Protein AF-A0AAD9N4A8-F1 (afdb_monomer_lite)

Foldseek 3Di:
DLVVLLVQLLVLLLVLLVLLLVLAADPDPVLSVVLSVVLNVLLVVLSPDPNVSVLLVVLLVVLVVDDDLVSLQVQLQVQLVVLLPDDDALSNSVSSSSSNNSSSLVSCVPVPVDVCSVVSSSLVSNQSSLLQYAQRPDVPRDGDDGSSVSSVVCSVDPGDDGRD

Secondary structure (DSSP, 8-state):
-HHHHHHHHHHHHHHHHHHHHHHS--S-HHHHHHHHHHHHHHHHHHHHSHHHHHHHHHHHHHHTT--SHHHHHHHHHHHHHHHHHS-S-HHHHHHHHHHHHHHHHHHHHHHS--TTHHHHHHHHHHHHHHHTSTT---TTS---S-HHHHHHHHHHSSSPPP--

Structure (mmCIF, N/CA/C/O backbone):
data_AF-A0AAD9N4A8-F1
#
_entry.id   AF-A0AAD9N4A8-F1
#
loop_
_atom_site.group_PDB
_atom_site.id
_atom_site.type_symbol
_atom_site.label_atom_id
_atom_site.label_alt_id
_atom_site.label_comp_id
_atom_site.label_asym_id
_atom_site.label_entity_id
_a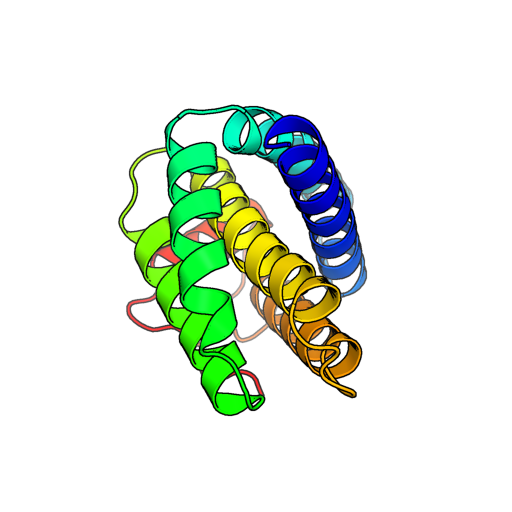tom_site.label_seq_id
_atom_site.pdbx_PDB_ins_code
_atom_site.Cartn_x
_atom_site.Cartn_y
_atom_site.Cartn_z
_atom_site.occupancy
_atom_site.B_iso_or_equiv
_atom_site.auth_seq_id
_atom_site.auth_comp_id
_atom_site.auth_asym_id
_atom_site.auth_atom_id
_atom_site.pdbx_PDB_model_num
ATOM 1 N N . MET A 1 1 ? -2.404 17.109 18.956 1.00 49.16 1 MET A N 1
ATOM 2 C CA . MET A 1 1 ? -2.785 15.696 18.720 1.00 49.16 1 MET A CA 1
ATOM 3 C C . MET A 1 1 ? -2.515 15.238 17.284 1.00 49.16 1 MET A C 1
ATOM 5 O O . MET A 1 1 ? -1.879 14.207 17.143 1.00 49.16 1 MET A O 1
ATOM 9 N N . ALA A 1 2 ? -2.857 16.004 16.236 1.00 54.50 2 ALA A N 1
ATOM 10 C CA . ALA A 1 2 ? -2.641 15.603 14.829 1.00 54.50 2 ALA A CA 1
ATOM 11 C C . ALA A 1 2 ? -1.176 15.283 14.430 1.00 54.50 2 ALA A C 1
ATOM 13 O O . ALA A 1 2 ? -0.922 14.457 13.557 1.00 54.50 2 ALA A O 1
ATOM 14 N N . THR A 1 3 ? -0.186 15.914 15.068 1.00 58.53 3 THR A N 1
ATOM 15 C CA . THR A 1 3 ? 1.236 15.743 14.718 1.00 58.53 3 THR A CA 1
ATOM 16 C C . THR A 1 3 ? 1.795 14.370 15.102 1.00 58.53 3 THR A C 1
ATOM 18 O O . THR A 1 3 ? 2.635 13.836 14.379 1.00 58.53 3 THR A O 1
ATOM 21 N N . THR A 1 4 ? 1.321 13.793 16.211 1.00 62.66 4 THR A N 1
ATOM 22 C CA . THR A 1 4 ? 1.762 12.484 16.724 1.00 62.66 4 THR A CA 1
ATOM 23 C C . THR A 1 4 ? 1.204 11.343 15.877 1.00 62.66 4 THR A C 1
ATOM 25 O O . THR A 1 4 ? 1.923 10.404 15.557 1.00 62.66 4 THR A O 1
ATOM 28 N N . GLU A 1 5 ? -0.050 11.469 15.445 1.00 73.88 5 GLU A N 1
ATOM 29 C CA . GLU A 1 5 ? -0.724 10.502 14.576 1.00 73.88 5 GLU A CA 1
ATOM 30 C C . GLU A 1 5 ? -0.116 10.478 13.169 1.00 73.88 5 GLU A C 1
ATOM 32 O O . GLU A 1 5 ? 0.173 9.424 12.615 1.00 73.88 5 GLU A O 1
ATOM 37 N N . ARG A 1 6 ? 0.208 11.646 12.603 1.00 78.81 6 ARG A N 1
ATOM 38 C CA . ARG A 1 6 ? 0.941 11.698 11.331 1.00 78.81 6 ARG A CA 1
ATOM 39 C C . ARG A 1 6 ? 2.307 11.010 11.426 1.00 78.81 6 ARG A C 1
ATOM 41 O O . ARG A 1 6 ? 2.719 10.337 10.484 1.00 78.81 6 ARG A O 1
ATOM 48 N N . ALA A 1 7 ? 3.022 11.203 12.534 1.00 84.44 7 ALA A N 1
ATOM 49 C CA . ALA A 1 7 ? 4.329 10.588 12.741 1.00 84.44 7 ALA A CA 1
ATOM 50 C C . ALA A 1 7 ? 4.230 9.058 12.867 1.00 84.44 7 ALA A C 1
ATOM 52 O O . ALA A 1 7 ? 5.051 8.354 12.278 1.00 84.44 7 ALA A O 1
ATOM 53 N N . SER A 1 8 ? 3.210 8.539 13.563 1.00 87.94 8 SER A N 1
ATOM 54 C CA . SER A 1 8 ? 2.981 7.093 13.653 1.00 87.94 8 SER A CA 1
ATOM 55 C C . SER A 1 8 ? 2.585 6.491 12.304 1.00 87.94 8 SER A C 1
ATOM 57 O O . SER A 1 8 ? 3.149 5.468 11.923 1.00 87.94 8 SER A O 1
ATOM 59 N N . VAL A 1 9 ? 1.712 7.152 11.532 1.00 92.56 9 VAL A N 1
ATOM 60 C CA . VAL A 1 9 ? 1.352 6.713 10.172 1.00 92.56 9 VAL A CA 1
ATOM 61 C C . VAL A 1 9 ? 2.570 6.678 9.260 1.00 92.56 9 VAL A C 1
ATOM 63 O O . VAL A 1 9 ? 2.770 5.693 8.557 1.00 92.56 9 VAL A O 1
ATOM 66 N N . LEU A 1 10 ? 3.405 7.721 9.270 1.00 92.94 10 LEU A N 1
ATOM 67 C CA . LEU A 1 10 ? 4.604 7.758 8.432 1.00 92.94 10 LEU A CA 1
ATOM 68 C C . LEU A 1 10 ? 5.611 6.670 8.831 1.00 92.94 10 LEU A C 1
ATOM 70 O O . LEU A 1 10 ? 6.193 6.034 7.956 1.00 92.94 10 LEU A O 1
ATOM 74 N N . SER A 1 11 ? 5.791 6.431 10.133 1.00 94.50 11 SER A N 1
ATOM 75 C CA . SER A 1 11 ? 6.637 5.342 10.633 1.00 94.50 11 SER A CA 1
ATOM 76 C C . SER A 1 11 ? 6.131 3.978 10.151 1.00 94.50 11 SER A C 1
ATOM 78 O O . SER A 1 11 ? 6.890 3.212 9.555 1.00 94.50 11 SER A O 1
ATOM 80 N N . GLN A 1 12 ? 4.830 3.712 10.313 1.00 94.94 12 GLN A N 1
ATOM 81 C CA . GLN A 1 12 ? 4.189 2.484 9.839 1.00 94.94 12 GLN A CA 1
ATOM 82 C C . GLN A 1 12 ? 4.310 2.328 8.317 1.00 94.94 12 GLN A C 1
ATOM 84 O O . GLN A 1 12 ? 4.594 1.240 7.823 1.00 94.94 12 GLN A O 1
ATOM 89 N N . ALA A 1 13 ? 4.152 3.419 7.571 1.00 96.00 13 ALA A N 1
ATOM 90 C CA . ALA A 1 13 ? 4.245 3.432 6.117 1.00 96.00 13 ALA A CA 1
ATOM 91 C C . ALA A 1 13 ? 5.654 3.109 5.612 1.00 96.00 13 ALA A C 1
ATOM 93 O O . ALA A 1 13 ? 5.805 2.335 4.668 1.00 96.00 13 ALA A O 1
ATOM 94 N N . LEU A 1 14 ? 6.687 3.646 6.265 1.00 95.44 14 LEU A N 1
ATOM 95 C CA . LEU A 1 14 ?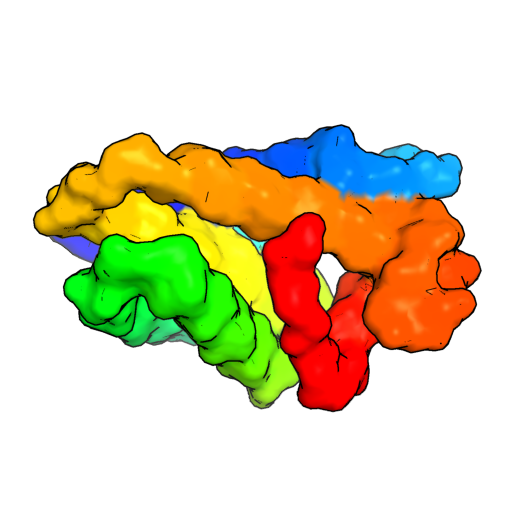 8.077 3.304 5.960 1.00 95.44 14 LEU A CA 1
ATOM 96 C C . LEU A 1 14 ? 8.368 1.830 6.271 1.00 95.44 14 LEU A C 1
ATOM 98 O O . LEU A 1 14 ? 8.971 1.146 5.448 1.00 95.44 14 LEU A O 1
ATOM 102 N N . GLN A 1 15 ? 7.887 1.312 7.406 1.00 95.50 15 GLN A N 1
ATOM 103 C CA . GLN A 1 15 ? 8.039 -0.105 7.760 1.00 95.50 15 GLN A CA 1
ATOM 104 C C . GLN A 1 15 ? 7.329 -1.036 6.771 1.00 95.50 15 GLN A C 1
ATOM 106 O O . GLN A 1 15 ? 7.883 -2.067 6.381 1.00 95.50 15 GLN A O 1
ATOM 111 N N . LEU A 1 16 ? 6.119 -0.671 6.341 1.00 95.06 16 LEU A N 1
ATOM 112 C CA . LEU A 1 16 ? 5.363 -1.424 5.346 1.00 95.06 16 LEU A CA 1
ATOM 113 C C . LEU A 1 16 ? 6.123 -1.447 4.019 1.00 95.06 16 LEU A C 1
ATOM 115 O O . LEU A 1 16 ? 6.342 -2.521 3.463 1.00 95.06 16 LEU A O 1
ATOM 119 N N . LEU A 1 17 ? 6.576 -0.284 3.544 1.00 94.94 17 LEU A N 1
ATOM 120 C CA . LEU A 1 17 ? 7.328 -0.159 2.297 1.00 94.94 17 LEU A CA 1
ATOM 121 C C . LEU A 1 17 ? 8.622 -0.990 2.322 1.00 94.94 17 LEU A C 1
ATOM 123 O O . LEU A 1 17 ? 8.925 -1.696 1.362 1.00 94.94 17 LEU A O 1
ATOM 127 N N . ASP A 1 18 ? 9.347 -0.966 3.438 1.00 94.62 18 ASP A N 1
ATOM 128 C CA . ASP A 1 18 ? 10.562 -1.761 3.634 1.00 94.62 18 ASP A CA 1
ATOM 129 C C . ASP A 1 18 ? 10.281 -3.265 3.645 1.00 94.62 18 ASP A C 1
ATOM 131 O O . ASP A 1 18 ? 11.084 -4.063 3.156 1.00 94.62 18 ASP A O 1
ATOM 135 N N . SER A 1 19 ? 9.135 -3.664 4.190 1.00 94.00 19 SER A N 1
ATOM 136 C CA . SER A 1 19 ? 8.715 -5.064 4.213 1.00 94.00 19 SER A CA 1
ATOM 137 C C . SER A 1 19 ? 8.299 -5.530 2.817 1.00 94.00 19 SER A C 1
ATOM 139 O O . SER A 1 19 ? 8.729 -6.595 2.380 1.00 94.00 19 SER A O 1
ATOM 141 N N . VAL A 1 20 ? 7.568 -4.702 2.060 1.00 93.25 20 VAL A N 1
ATOM 142 C CA . VAL A 1 20 ? 7.248 -4.968 0.645 1.00 93.25 20 VAL A CA 1
ATOM 143 C C . VAL A 1 20 ? 8.533 -5.127 -0.156 1.00 93.25 20 VAL A C 1
ATOM 145 O O . VAL A 1 20 ? 8.658 -6.087 -0.914 1.00 93.25 20 VAL A O 1
ATOM 148 N N . TYR A 1 21 ? 9.520 -4.252 0.066 1.00 92.62 21 TYR A N 1
ATOM 149 C CA . TYR A 1 21 ? 10.808 -4.359 -0.608 1.00 92.62 21 TYR A CA 1
ATOM 150 C C . TYR A 1 21 ? 11.464 -5.727 -0.378 1.00 92.62 21 TYR A C 1
ATOM 152 O O . TYR A 1 21 ? 11.902 -6.362 -1.332 1.00 92.62 21 TYR A O 1
ATOM 160 N N . LYS A 1 22 ? 11.482 -6.206 0.873 1.00 91.62 22 LYS A N 1
ATOM 161 C CA . LYS A 1 22 ? 12.068 -7.504 1.252 1.00 91.62 22 LYS A CA 1
ATOM 162 C C . LYS A 1 22 ? 11.309 -8.709 0.690 1.00 91.62 22 LYS A C 1
ATOM 164 O O . LYS A 1 22 ? 11.926 -9.743 0.454 1.00 91.62 22 LYS A O 1
ATOM 169 N N . HIS A 1 23 ? 9.997 -8.588 0.498 1.00 87.75 23 HIS A N 1
ATOM 170 C CA . HIS A 1 23 ? 9.131 -9.666 0.007 1.00 87.75 23 HIS A CA 1
ATOM 171 C C . HIS A 1 23 ? 8.921 -9.665 -1.512 1.00 87.75 23 HIS A C 1
ATOM 173 O O . HIS A 1 23 ? 8.158 -10.483 -2.024 1.00 87.75 23 HIS A O 1
ATOM 179 N N . THR A 1 24 ? 9.598 -8.779 -2.237 1.00 85.25 24 THR A N 1
ATOM 180 C CA . THR A 1 24 ? 9.537 -8.710 -3.698 1.00 85.25 24 THR A CA 1
ATOM 181 C C . THR A 1 24 ? 10.802 -9.316 -4.299 1.00 85.25 24 THR A C 1
ATOM 183 O O . THR A 1 24 ? 11.909 -8.972 -3.881 1.00 85.25 24 THR A O 1
ATOM 186 N N . ALA A 1 25 ? 10.669 -10.196 -5.295 1.00 84.75 25 ALA A N 1
ATOM 187 C CA . ALA A 1 25 ? 11.830 -10.694 -6.032 1.00 84.75 25 ALA A CA 1
ATOM 188 C C . ALA A 1 25 ? 12.134 -9.792 -7.241 1.00 84.75 25 ALA A C 1
ATOM 190 O O . ALA A 1 25 ? 11.293 -9.579 -8.121 1.00 84.75 25 ALA A O 1
ATOM 191 N N . TYR A 1 26 ? 13.356 -9.265 -7.286 1.00 83.00 26 TYR A N 1
ATOM 192 C CA . TYR A 1 26 ? 13.821 -8.351 -8.328 1.00 83.00 26 TYR A CA 1
ATOM 193 C C . TYR A 1 26 ? 14.862 -9.022 -9.211 1.00 83.00 26 TYR A C 1
ATOM 195 O O . TYR A 1 26 ? 15.807 -9.622 -8.695 1.00 83.00 26 TYR A O 1
ATOM 203 N N . GLU A 1 27 ? 14.710 -8.864 -10.520 1.00 80.25 27 GLU A N 1
ATOM 204 C CA . GLU A 1 27 ? 15.751 -9.193 -11.491 1.00 80.25 27 GLU A CA 1
ATOM 205 C C . GLU A 1 27 ? 16.901 -8.177 -11.416 1.00 80.25 27 GLU A C 1
ATOM 207 O O . GLU A 1 27 ? 18.047 -8.562 -11.193 1.00 80.25 27 GLU A O 1
ATOM 212 N N . ASP A 1 28 ? 16.582 -6.877 -11.456 1.00 83.38 28 ASP A N 1
ATOM 213 C CA . ASP A 1 28 ? 17.532 -5.790 -11.204 1.00 83.38 28 ASP A CA 1
ATOM 214 C C . ASP A 1 28 ? 17.349 -5.216 -9.789 1.00 83.38 28 ASP A C 1
ATOM 216 O O . ASP A 1 28 ? 16.408 -4.476 -9.486 1.00 83.38 28 ASP A O 1
ATOM 220 N N . LYS A 1 29 ? 18.277 -5.564 -8.891 1.00 84.75 29 LYS A N 1
ATOM 221 C CA . LYS A 1 29 ? 18.277 -5.069 -7.507 1.00 84.75 29 LYS A CA 1
ATOM 222 C C . LYS A 1 29 ? 18.650 -3.588 -7.400 1.00 84.75 29 LYS A C 1
ATOM 224 O O . LYS A 1 29 ? 18.227 -2.950 -6.439 1.00 84.75 29 LYS A O 1
ATOM 229 N N . CYS A 1 30 ? 19.440 -3.047 -8.327 1.00 87.12 30 CYS A N 1
ATOM 230 C CA . CYS A 1 30 ? 19.854 -1.645 -8.302 1.00 87.12 30 CYS A CA 1
ATOM 231 C C . CYS A 1 30 ? 18.673 -0.738 -8.671 1.00 87.12 30 CYS A C 1
ATOM 233 O O . CYS A 1 30 ? 18.353 0.181 -7.914 1.00 87.12 30 CYS A O 1
ATOM 235 N N . ASP A 1 31 ? 17.966 -1.062 -9.760 1.00 84.62 31 ASP A N 1
ATOM 236 C CA . ASP A 1 31 ? 16.715 -0.397 -10.158 1.00 84.62 31 ASP A CA 1
ATOM 237 C C . ASP A 1 31 ? 15.682 -0.421 -9.022 1.00 84.62 31 ASP A C 1
ATOM 239 O O . ASP A 1 31 ? 15.116 0.608 -8.639 1.00 84.62 31 ASP A O 1
ATOM 243 N N . ALA A 1 32 ? 15.498 -1.593 -8.406 1.00 87.19 32 ALA A N 1
ATOM 244 C CA . ALA A 1 32 ? 14.586 -1.753 -7.284 1.00 87.19 32 ALA A CA 1
ATOM 245 C C . ALA A 1 32 ? 14.964 -0.871 -6.086 1.00 87.19 32 ALA A C 1
ATOM 247 O O . ALA A 1 32 ? 14.103 -0.199 -5.517 1.00 87.19 32 ALA A O 1
ATOM 248 N N . GLN A 1 33 ? 16.245 -0.829 -5.710 1.00 90.56 33 GLN A N 1
ATOM 249 C CA . GLN A 1 33 ? 16.715 0.033 -4.624 1.00 90.56 33 GLN A CA 1
ATOM 250 C C . GLN A 1 33 ? 16.478 1.512 -4.923 1.00 90.56 33 GLN A C 1
ATOM 252 O O . GLN A 1 33 ? 15.997 2.238 -4.052 1.00 90.56 33 GLN A O 1
ATOM 257 N N . GLN A 1 34 ? 16.777 1.959 -6.144 1.00 90.75 34 GLN A N 1
ATOM 258 C CA . GLN A 1 34 ? 16.560 3.348 -6.546 1.00 90.75 34 GLN A CA 1
ATOM 259 C C . GLN A 1 34 ? 15.072 3.709 -6.522 1.00 90.75 34 GLN A C 1
ATOM 261 O O . GLN A 1 34 ? 14.704 4.730 -5.939 1.00 90.75 34 GLN A O 1
ATOM 266 N N . THR A 1 35 ? 14.213 2.842 -7.060 1.00 90.88 35 THR A N 1
ATOM 267 C CA . THR A 1 35 ? 12.755 3.028 -7.063 1.00 90.88 35 THR A CA 1
ATOM 268 C C . THR A 1 35 ? 12.199 3.114 -5.640 1.00 90.88 35 THR A C 1
ATOM 270 O O . THR A 1 35 ? 11.464 4.042 -5.302 1.00 90.88 35 THR A O 1
ATOM 273 N N . PHE A 1 36 ? 12.590 2.200 -4.748 1.00 93.06 36 PHE A N 1
ATOM 274 C CA . PHE A 1 36 ? 12.122 2.230 -3.358 1.00 93.06 36 PHE A CA 1
ATOM 275 C C . PHE A 1 36 ? 12.703 3.402 -2.558 1.00 93.06 36 PHE A C 1
ATOM 277 O O . PHE A 1 36 ? 12.028 3.944 -1.682 1.00 93.06 36 PHE A O 1
ATOM 284 N N . MET A 1 37 ? 13.915 3.862 -2.879 1.00 93.81 37 MET A N 1
ATOM 285 C CA . MET A 1 37 ? 14.457 5.095 -2.311 1.00 93.81 37 MET A CA 1
ATOM 286 C C . MET A 1 37 ? 13.641 6.319 -2.751 1.00 93.81 37 MET A C 1
ATOM 288 O O . MET A 1 37 ? 13.305 7.157 -1.912 1.00 93.81 37 MET A O 1
ATOM 292 N N . GLN A 1 38 ? 13.260 6.400 -4.031 1.00 93.12 38 GLN A N 1
ATOM 293 C CA . GLN A 1 38 ? 12.362 7.446 -4.528 1.00 93.12 38 GLN A CA 1
ATOM 294 C C . GLN A 1 38 ? 10.992 7.379 -3.843 1.00 93.12 38 GLN A C 1
ATOM 296 O O . GLN A 1 38 ? 10.489 8.411 -3.401 1.00 93.12 38 GLN A O 1
ATOM 301 N N . LEU A 1 39 ? 10.428 6.179 -3.661 1.00 94.31 39 LEU A N 1
ATOM 302 C CA . LEU A 1 39 ? 9.180 5.995 -2.917 1.00 94.31 39 LEU A CA 1
ATOM 303 C C . LEU A 1 39 ? 9.280 6.479 -1.475 1.00 94.31 39 LEU A C 1
ATOM 305 O O . LEU A 1 39 ? 8.345 7.113 -1.004 1.00 94.31 39 LEU A O 1
ATOM 309 N N . ARG A 1 40 ? 10.389 6.233 -0.768 1.00 94.50 40 ARG A N 1
ATOM 310 C CA . ARG A 1 40 ? 10.576 6.741 0.603 1.00 94.50 40 ARG A CA 1
ATOM 311 C C . ARG A 1 40 ? 10.548 8.272 0.651 1.00 94.50 40 ARG A C 1
ATOM 313 O O . ARG A 1 40 ? 9.915 8.838 1.540 1.00 94.50 40 ARG A O 1
ATOM 320 N N . ILE A 1 41 ? 11.200 8.938 -0.304 1.00 94.94 41 ILE A N 1
ATOM 321 C CA . ILE A 1 41 ? 11.204 10.407 -0.404 1.00 94.94 41 ILE A CA 1
ATOM 322 C C . ILE A 1 41 ? 9.794 10.922 -0.719 1.00 94.94 41 ILE A C 1
ATOM 324 O O . ILE A 1 41 ? 9.298 11.838 -0.058 1.00 94.94 41 ILE A O 1
ATOM 328 N N . GLU A 1 42 ? 9.129 10.317 -1.703 1.00 95.06 42 GLU A N 1
ATOM 329 C CA . GLU A 1 42 ? 7.781 10.708 -2.119 1.00 95.06 42 GLU A CA 1
ATOM 330 C C . GLU A 1 42 ? 6.742 10.445 -1.023 1.00 95.06 42 GLU A C 1
ATOM 332 O O . GLU A 1 42 ? 5.844 11.259 -0.818 1.00 95.06 42 GLU A O 1
ATOM 337 N N . LEU A 1 43 ? 6.901 9.374 -0.243 1.00 94.75 43 LEU A N 1
ATOM 338 C CA . LEU A 1 43 ? 6.037 9.026 0.884 1.00 94.75 43 LEU A CA 1
ATOM 339 C C . LEU A 1 43 ? 6.037 10.123 1.950 1.00 94.75 43 LEU A C 1
ATOM 341 O O . LEU A 1 43 ? 4.974 10.518 2.425 1.00 94.75 43 LEU A O 1
ATOM 345 N N . GLN A 1 44 ? 7.212 10.653 2.298 1.00 93.94 44 GLN A N 1
ATOM 346 C CA . GLN A 1 44 ? 7.332 11.742 3.270 1.00 93.94 44 GLN A CA 1
ATOM 347 C C . GLN A 1 44 ? 6.641 13.019 2.774 1.00 93.94 44 GLN A C 1
ATOM 349 O O . GLN A 1 44 ? 5.900 13.657 3.525 1.00 93.94 44 GLN A O 1
ATOM 354 N N . ARG A 1 45 ? 6.840 13.368 1.495 1.00 94.38 45 ARG A N 1
ATOM 355 C CA . ARG A 1 45 ? 6.193 14.528 0.858 1.00 94.38 45 ARG A CA 1
ATOM 356 C C . ARG A 1 45 ? 4.678 14.359 0.804 1.00 94.38 45 ARG A C 1
ATOM 358 O O . ARG A 1 45 ? 3.941 15.252 1.216 1.00 94.38 45 ARG A O 1
ATOM 365 N N . THR A 1 46 ? 4.222 13.192 0.363 1.00 94.38 46 THR A N 1
ATOM 366 C CA . THR A 1 46 ? 2.803 12.859 0.235 1.00 94.38 46 THR A CA 1
ATOM 367 C C . THR A 1 46 ? 2.121 12.880 1.596 1.00 94.38 46 THR A C 1
ATOM 369 O O . THR A 1 46 ? 1.082 13.518 1.734 1.00 94.38 46 THR A O 1
ATOM 372 N N . ALA A 1 47 ? 2.721 12.290 2.634 1.00 92.44 47 ALA A N 1
ATOM 373 C CA . ALA A 1 47 ? 2.170 12.306 3.989 1.00 92.44 47 ALA A CA 1
ATOM 374 C C . ALA A 1 47 ? 2.032 13.729 4.561 1.00 92.44 47 ALA A C 1
ATOM 376 O O . ALA A 1 47 ? 1.108 13.993 5.329 1.00 92.44 47 ALA A O 1
ATOM 377 N N . ALA A 1 48 ? 2.919 14.657 4.188 1.00 91.06 48 ALA A N 1
ATOM 378 C CA . ALA A 1 48 ? 2.844 16.062 4.592 1.00 91.06 48 ALA A CA 1
ATOM 379 C C . ALA A 1 48 ? 1.876 16.905 3.737 1.00 91.06 48 ALA A C 1
ATOM 381 O O . ALA A 1 48 ? 1.469 17.985 4.166 1.00 91.06 48 ALA A O 1
ATOM 382 N N . SER A 1 49 ? 1.507 16.428 2.547 1.00 92.38 49 SER A N 1
ATOM 383 C CA . SER A 1 49 ? 0.622 17.134 1.617 1.00 92.38 49 SER A CA 1
ATOM 384 C C . SER A 1 49 ? -0.832 17.186 2.104 1.00 92.38 49 SER A C 1
ATOM 386 O O . SER A 1 49 ? -1.279 16.344 2.885 1.00 92.38 49 SER A O 1
ATOM 388 N N . ALA A 1 50 ? -1.609 18.143 1.588 1.00 91.56 50 ALA A N 1
ATOM 389 C CA . ALA A 1 50 ? -3.039 18.248 1.889 1.00 91.56 50 ALA A CA 1
ATOM 390 C C . ALA A 1 50 ? -3.820 16.983 1.490 1.00 91.56 50 ALA A C 1
ATOM 392 O O . ALA A 1 50 ? -4.770 16.602 2.171 1.00 91.56 50 ALA A O 1
ATOM 393 N N . GLU A 1 51 ? -3.418 16.323 0.405 1.00 90.12 51 GLU A N 1
ATOM 394 C CA . GLU A 1 51 ? -4.024 15.075 -0.059 1.00 90.12 51 GLU A CA 1
ATOM 395 C C . GLU A 1 51 ? -3.743 13.922 0.900 1.00 90.12 51 GLU A C 1
ATOM 397 O O . GLU A 1 51 ? -4.680 13.258 1.343 1.00 90.12 51 GLU A O 1
ATOM 402 N N . GLY A 1 52 ? -2.483 13.748 1.309 1.00 91.50 52 GLY A N 1
ATOM 403 C CA . GLY A 1 52 ? -2.117 12.751 2.314 1.00 91.50 52 GLY A CA 1
ATOM 404 C C . GLY A 1 52 ? -2.823 12.987 3.649 1.00 91.50 52 GLY A C 1
ATOM 405 O O . GLY A 1 52 ? -3.348 12.046 4.233 1.00 91.50 52 GLY A O 1
ATOM 406 N N . GLN A 1 53 ? -2.929 14.241 4.101 1.00 92.75 53 GLN A N 1
ATOM 407 C CA . GLN A 1 53 ? -3.661 14.584 5.326 1.00 92.75 53 GLN A CA 1
ATOM 408 C C . GLN A 1 53 ? -5.160 14.264 5.228 1.00 92.75 53 GLN A C 1
ATOM 410 O O . GLN A 1 53 ? -5.721 13.679 6.153 1.00 92.75 53 GLN A O 1
ATOM 415 N N . LYS A 1 54 ? -5.809 14.584 4.100 1.00 91.62 54 LYS A N 1
ATOM 416 C CA . LYS A 1 54 ? -7.215 14.216 3.855 1.00 91.62 54 LYS A CA 1
ATOM 417 C C . LYS A 1 54 ? -7.408 12.702 3.841 1.00 91.62 54 LYS A C 1
ATOM 419 O O . LYS A 1 54 ? -8.403 12.207 4.366 1.00 91.62 54 LYS A O 1
ATOM 424 N N . LEU A 1 55 ? -6.467 11.971 3.244 1.00 92.75 55 LEU A N 1
ATOM 425 C CA . LEU A 1 55 ? -6.510 10.516 3.170 1.00 92.75 55 LEU A CA 1
ATOM 426 C C . LEU A 1 55 ? -6.370 9.890 4.565 1.00 92.75 55 LEU A C 1
ATOM 428 O O . LEU A 1 55 ? -7.184 9.042 4.921 1.00 92.75 55 LEU A O 1
ATOM 432 N N . ILE A 1 56 ? -5.422 10.375 5.375 1.00 93.94 56 ILE A N 1
ATOM 433 C CA . ILE A 1 56 ? -5.250 9.974 6.780 1.00 93.94 56 ILE A CA 1
ATOM 434 C C . ILE A 1 56 ? -6.546 10.200 7.564 1.00 93.94 56 ILE A C 1
ATOM 436 O O . ILE A 1 56 ? -7.083 9.258 8.134 1.00 93.94 56 ILE A O 1
ATOM 440 N N . GLN A 1 57 ? -7.112 11.408 7.525 1.00 92.00 57 GLN A N 1
ATOM 441 C CA . GLN A 1 57 ? -8.348 11.721 8.255 1.00 92.00 57 GLN A CA 1
ATOM 442 C C . GLN A 1 57 ? -9.528 10.839 7.828 1.00 92.00 57 GLN A C 1
ATOM 444 O O . GLN A 1 57 ? -10.288 10.353 8.666 1.00 92.00 57 GLN A O 1
ATOM 449 N N . LYS A 1 58 ? -9.687 10.618 6.517 1.00 92.50 58 LYS A N 1
ATOM 450 C CA . LYS A 1 58 ? -10.765 9.787 5.975 1.00 92.50 58 LYS A CA 1
ATOM 451 C C . LYS A 1 58 ? -10.647 8.341 6.452 1.00 92.50 58 LYS A C 1
ATOM 453 O O . LYS A 1 58 ? -11.642 7.758 6.882 1.00 92.50 58 LYS A O 1
ATOM 458 N N . PHE A 1 59 ? -9.457 7.756 6.344 1.00 94.00 59 PHE A N 1
ATOM 459 C CA . PHE A 1 59 ? -9.267 6.345 6.652 1.00 94.00 59 PHE A CA 1
ATOM 460 C C . PHE A 1 59 ? -9.069 6.063 8.142 1.00 94.00 59 PHE A C 1
ATOM 462 O O . PHE A 1 59 ? -9.418 4.961 8.542 1.00 94.00 59 PHE A O 1
ATOM 469 N N . ASP A 1 60 ? -8.671 7.031 8.978 1.00 92.31 60 ASP A N 1
ATOM 470 C CA . ASP A 1 60 ? -8.762 6.874 10.442 1.00 92.31 60 ASP A CA 1
ATOM 471 C C . ASP A 1 60 ? -10.209 6.606 10.878 1.00 92.31 60 ASP A C 1
ATOM 473 O O . ASP A 1 60 ? -10.505 5.681 11.637 1.00 92.31 60 ASP A O 1
ATOM 477 N N . MET A 1 61 ? -11.146 7.394 10.342 1.00 88.88 61 MET A N 1
ATOM 478 C CA . MET A 1 61 ? -12.562 7.236 10.655 1.00 88.88 61 MET A CA 1
ATOM 479 C C . MET A 1 61 ? -13.109 5.900 10.144 1.00 88.88 61 MET A C 1
ATOM 481 O O . MET A 1 61 ? -13.809 5.204 10.878 1.00 88.88 61 MET A O 1
ATOM 485 N N . LEU A 1 62 ? -12.780 5.528 8.904 1.00 90.75 62 LEU A N 1
ATOM 486 C CA . LEU A 1 62 ? -13.258 4.282 8.300 1.00 90.75 62 LEU A CA 1
ATOM 487 C C . LEU A 1 62 ? -12.622 3.035 8.926 1.00 90.75 62 LEU A C 1
ATOM 489 O O . LEU A 1 62 ? -13.298 2.012 9.034 1.00 90.75 62 LEU A O 1
ATOM 493 N N . ALA A 1 63 ? -11.371 3.107 9.385 1.00 90.19 63 ALA A N 1
ATOM 494 C CA . ALA A 1 63 ? -10.675 1.986 10.015 1.00 90.19 63 ALA A CA 1
ATOM 495 C C . ALA A 1 63 ? -11.420 1.448 11.244 1.00 90.19 63 ALA A C 1
ATOM 497 O O . ALA A 1 63 ? -11.392 0.250 11.497 1.00 90.19 63 ALA A O 1
ATOM 498 N N . LYS A 1 64 ? -12.177 2.298 11.949 1.00 87.25 64 LYS A N 1
ATOM 499 C CA . LYS A 1 64 ? -13.006 1.912 13.108 1.00 87.25 64 LYS A CA 1
ATOM 500 C C . LYS A 1 64 ? -14.114 0.911 12.758 1.00 87.25 64 LYS A C 1
ATOM 502 O O . LYS A 1 64 ? -14.656 0.265 13.649 1.00 87.25 64 LYS A O 1
ATOM 507 N N . THR A 1 65 ? -14.458 0.781 11.476 1.00 89.38 65 THR A N 1
ATOM 508 C CA . THR A 1 65 ? -15.456 -0.185 10.982 1.00 89.38 65 THR A CA 1
ATOM 509 C C . THR A 1 65 ? -14.855 -1.555 10.657 1.00 89.38 65 THR A C 1
ATOM 511 O O . THR A 1 65 ? -15.589 -2.534 10.517 1.00 89.38 65 THR A O 1
ATOM 514 N N . VAL A 1 66 ? -13.526 -1.647 10.561 1.00 90.81 66 VAL A N 1
ATOM 515 C CA . VAL A 1 66 ? -12.827 -2.893 10.249 1.00 90.81 66 VAL A CA 1
ATOM 516 C C . VAL A 1 66 ? -12.817 -3.782 11.492 1.00 90.81 66 VAL A C 1
ATOM 518 O O . VAL A 1 66 ? -12.391 -3.380 12.572 1.00 90.81 66 VAL A O 1
ATOM 521 N N . SER A 1 67 ? -13.323 -5.003 11.341 1.00 89.12 67 SER A N 1
ATOM 522 C CA . SER A 1 67 ? -13.484 -5.967 12.442 1.00 89.12 67 SER A CA 1
ATOM 523 C C . SER A 1 67 ? -13.033 -7.383 12.091 1.00 89.12 67 SER A C 1
ATOM 525 O O . SER A 1 67 ? -12.875 -8.215 12.978 1.00 89.12 67 SER A O 1
ATOM 527 N N . THR A 1 68 ? -12.810 -7.654 10.808 1.00 91.00 68 THR A N 1
ATOM 528 C CA . THR A 1 68 ? -12.387 -8.947 10.266 1.00 91.00 68 THR A CA 1
ATOM 529 C C . THR A 1 68 ? -11.364 -8.737 9.154 1.00 91.00 68 THR A C 1
ATOM 531 O O . THR A 1 68 ? -11.299 -7.653 8.563 1.00 91.00 68 THR A O 1
ATOM 534 N N . GLU A 1 69 ? -10.634 -9.797 8.807 1.00 90.62 69 GLU A N 1
ATOM 535 C CA . GLU A 1 69 ? -9.708 -9.799 7.671 1.00 90.62 69 GLU A CA 1
ATOM 536 C C . GLU A 1 69 ? -10.411 -9.409 6.361 1.00 90.62 69 GLU A C 1
ATOM 538 O O . GLU A 1 69 ? -9.889 -8.612 5.587 1.00 90.62 69 GLU A O 1
ATOM 543 N N . GLY A 1 70 ? -11.645 -9.883 6.148 1.00 91.19 70 GLY A N 1
ATOM 544 C CA . GLY A 1 70 ? -12.448 -9.516 4.978 1.00 91.19 70 GLY A CA 1
ATOM 545 C C . GLY A 1 70 ? -12.679 -8.005 4.883 1.00 91.19 70 GLY A C 1
ATOM 546 O O . GLY A 1 70 ? -12.381 -7.392 3.861 1.00 91.19 70 GLY A O 1
ATOM 547 N N . THR A 1 71 ? -13.103 -7.372 5.982 1.00 92.50 71 THR A N 1
ATOM 548 C CA . THR A 1 71 ? -13.302 -5.911 6.010 1.00 92.50 71 THR A CA 1
ATOM 549 C C . THR A 1 71 ? -11.995 -5.119 5.898 1.00 92.50 71 THR A C 1
ATOM 551 O O . THR A 1 71 ? -11.996 -4.009 5.368 1.00 92.50 71 THR A O 1
ATOM 554 N N . PHE A 1 72 ? -10.870 -5.679 6.360 1.00 93.25 72 PHE A N 1
ATOM 555 C CA . PHE A 1 72 ? -9.545 -5.092 6.159 1.00 93.25 72 PHE A CA 1
ATOM 556 C C . PHE A 1 72 ? -9.170 -5.108 4.672 1.00 93.25 72 PHE A C 1
ATOM 558 O O . PHE A 1 72 ? -8.816 -4.070 4.112 1.00 93.25 72 PHE A O 1
ATOM 565 N N . ASN A 1 73 ? -9.343 -6.251 4.010 1.00 93.06 73 ASN A N 1
ATOM 566 C CA . ASN A 1 73 ? -9.097 -6.426 2.580 1.00 93.06 73 ASN A CA 1
ATOM 567 C C . ASN A 1 73 ? -9.977 -5.501 1.725 1.00 93.06 73 ASN A C 1
ATOM 569 O O . ASN A 1 73 ? -9.492 -4.872 0.779 1.00 93.06 73 ASN A O 1
ATOM 573 N N . ASP A 1 74 ? -11.251 -5.345 2.083 1.00 92.94 74 ASP A N 1
ATOM 574 C CA . ASP A 1 74 ? -12.141 -4.377 1.437 1.00 92.94 74 ASP A CA 1
ATOM 575 C C . ASP A 1 74 ? -11.639 -2.941 1.609 1.00 92.94 74 ASP A C 1
ATOM 577 O O . ASP A 1 74 ? -11.645 -2.161 0.652 1.00 92.94 74 ASP A O 1
ATOM 581 N N . MET A 1 75 ? -11.128 -2.595 2.795 1.00 94.50 75 MET A N 1
ATOM 582 C CA . MET A 1 75 ? -10.534 -1.283 3.036 1.00 94.50 75 MET A CA 1
ATOM 583 C C . MET A 1 75 ? -9.311 -1.048 2.144 1.00 94.50 75 MET A C 1
ATOM 585 O O . MET A 1 75 ? -9.212 0.005 1.513 1.00 94.50 75 MET A O 1
ATOM 589 N N . VAL A 1 76 ? -8.421 -2.038 2.010 1.00 94.69 76 VAL A N 1
ATOM 590 C CA . VAL A 1 76 ? -7.263 -1.967 1.102 1.00 94.69 76 VAL A CA 1
ATOM 591 C C . VAL A 1 76 ? -7.711 -1.749 -0.348 1.00 94.69 76 VAL A C 1
ATOM 593 O O . VAL A 1 76 ? -7.163 -0.884 -1.034 1.00 94.69 76 VAL A O 1
ATOM 596 N N . LYS A 1 77 ? -8.748 -2.456 -0.819 1.00 93.06 77 LYS A N 1
ATOM 597 C CA . LYS A 1 77 ?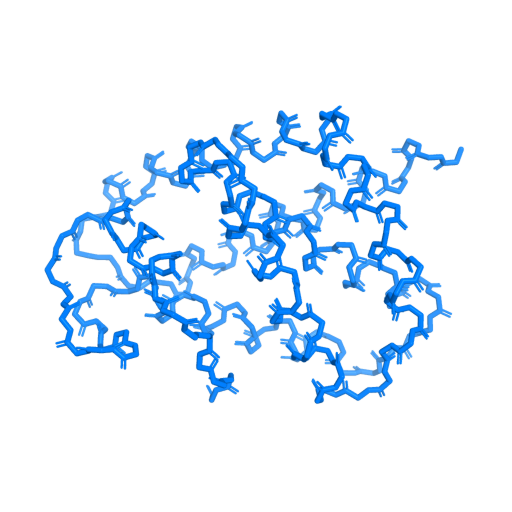 -9.319 -2.258 -2.166 1.00 93.06 77 LYS A CA 1
ATOM 598 C C . LYS A 1 77 ? -9.882 -0.848 -2.357 1.00 93.06 77 LYS A C 1
ATOM 600 O O . LYS A 1 77 ? -9.701 -0.250 -3.421 1.00 93.06 77 LYS A O 1
ATOM 605 N N . ILE A 1 78 ? -10.557 -0.299 -1.344 1.00 94.25 78 ILE A N 1
ATOM 606 C CA . ILE A 1 78 ? -11.072 1.077 -1.371 1.00 94.25 78 ILE A CA 1
ATOM 607 C C . ILE A 1 78 ? -9.911 2.073 -1.449 1.00 94.25 78 ILE A C 1
ATOM 609 O O . ILE A 1 78 ? -9.946 2.974 -2.289 1.00 94.25 78 ILE A O 1
ATOM 613 N N . ILE A 1 79 ? -8.874 1.901 -0.624 1.00 95.31 79 ILE A N 1
ATOM 614 C CA . ILE A 1 79 ? -7.668 2.740 -0.633 1.00 95.31 79 ILE A CA 1
ATOM 615 C C . ILE A 1 79 ? -7.001 2.695 -2.008 1.00 95.31 79 ILE A C 1
ATOM 617 O O . ILE A 1 79 ? -6.716 3.745 -2.582 1.00 95.31 79 ILE A O 1
ATOM 621 N N . TRP A 1 80 ? -6.806 1.501 -2.569 1.00 95.00 80 TRP A N 1
ATOM 622 C CA . TRP A 1 80 ? -6.244 1.330 -3.906 1.00 95.00 80 TRP A CA 1
ATOM 623 C C . TRP A 1 80 ? -7.068 2.058 -4.968 1.00 95.00 80 TRP A C 1
ATOM 625 O O . TRP A 1 80 ? -6.503 2.782 -5.784 1.00 95.00 80 TRP A O 1
ATOM 635 N N . ARG A 1 81 ? -8.403 1.938 -4.935 1.00 93.31 81 ARG A N 1
ATOM 636 C CA . ARG A 1 81 ? -9.290 2.630 -5.883 1.00 93.31 81 ARG A CA 1
ATOM 637 C C . ARG A 1 81 ? -9.175 4.151 -5.763 1.00 93.31 81 ARG A C 1
ATOM 639 O O . ARG A 1 81 ? -9.155 4.835 -6.785 1.00 93.31 81 ARG A O 1
ATOM 646 N N . VAL A 1 82 ? -9.079 4.672 -4.538 1.00 93.75 82 VAL A N 1
ATOM 647 C CA . VAL A 1 82 ? -8.849 6.103 -4.287 1.00 93.75 82 VAL A CA 1
ATOM 648 C C . VAL A 1 82 ? -7.501 6.524 -4.869 1.00 93.75 82 VAL A C 1
ATOM 650 O O . VAL A 1 82 ? -7.472 7.413 -5.712 1.00 93.75 82 VAL A O 1
ATOM 653 N N . ALA A 1 83 ? -6.409 5.849 -4.502 1.00 93.81 83 ALA A N 1
ATOM 654 C CA . ALA A 1 83 ? -5.066 6.156 -4.992 1.00 93.81 83 ALA A CA 1
ATOM 655 C C . ALA A 1 83 ? -4.963 6.069 -6.527 1.00 93.81 83 ALA A C 1
ATOM 657 O O . ALA A 1 83 ? -4.370 6.937 -7.163 1.00 93.81 83 ALA A O 1
ATOM 658 N N . LYS A 1 84 ? -5.605 5.067 -7.142 1.00 91.50 84 LYS A N 1
ATOM 659 C CA . LYS A 1 84 ? -5.699 4.908 -8.599 1.00 91.50 84 LYS A CA 1
ATOM 660 C C . LYS A 1 84 ? -6.368 6.113 -9.266 1.00 91.50 84 LYS A C 1
ATOM 662 O O . LYS A 1 84 ? -5.864 6.600 -10.281 1.00 91.50 84 LYS A O 1
ATOM 667 N N . GLY A 1 85 ? -7.492 6.565 -8.704 1.00 89.94 85 GLY A N 1
ATOM 668 C CA . GLY A 1 85 ? -8.297 7.675 -9.222 1.00 89.94 85 GLY A CA 1
ATOM 669 C C . GLY A 1 85 ? -7.679 9.059 -9.017 1.00 89.94 85 GLY A C 1
ATOM 670 O O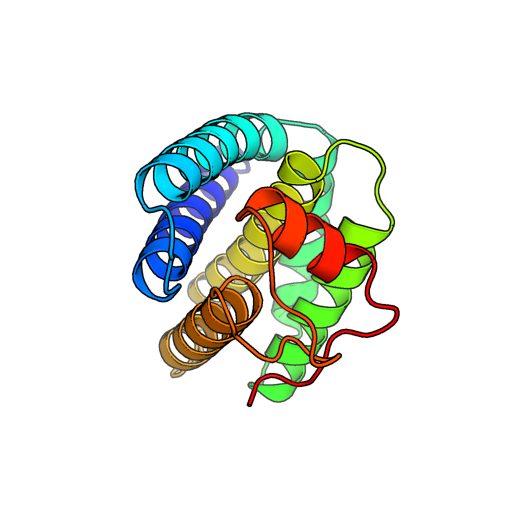 . GLY A 1 85 ? -8.084 10.003 -9.690 1.00 89.94 85 GLY A O 1
ATOM 671 N N . MET A 1 86 ? -6.696 9.190 -8.124 1.00 88.38 86 MET A N 1
ATOM 672 C CA . MET A 1 86 ? -5.970 10.443 -7.924 1.00 88.38 86 MET A CA 1
ATOM 673 C C . MET A 1 86 ? -4.972 10.706 -9.057 1.00 88.38 86 MET A C 1
ATOM 675 O O . MET A 1 86 ? -4.456 9.783 -9.694 1.00 88.38 86 MET A O 1
ATOM 679 N N . GLY A 1 87 ? -4.736 11.989 -9.343 1.00 86.19 87 GLY A N 1
ATOM 680 C CA . GLY A 1 87 ? -3.712 12.425 -10.292 1.00 86.19 87 GLY A CA 1
ATOM 681 C C . GLY A 1 87 ? -2.292 12.192 -9.762 1.00 86.19 87 GLY A C 1
ATOM 682 O O . GLY A 1 87 ? -2.096 11.666 -8.671 1.00 86.19 87 GLY A O 1
ATOM 683 N N . GLY A 1 88 ? -1.291 12.594 -10.543 1.00 89.19 88 GLY A N 1
ATOM 684 C CA . GLY A 1 88 ? 0.115 12.534 -10.134 1.00 89.19 88 GLY A CA 1
ATOM 685 C C . GLY A 1 88 ? 0.887 11.324 -10.663 1.00 89.19 88 GLY A C 1
ATOM 686 O O . GLY A 1 88 ? 0.379 10.515 -11.444 1.00 89.19 88 GLY A O 1
ATOM 687 N N . SER A 1 89 ? 2.159 11.252 -10.263 1.00 92.38 89 SER A N 1
ATOM 688 C CA . SER A 1 89 ? 3.093 10.211 -10.696 1.00 92.38 89 SER A CA 1
ATOM 689 C C . SER A 1 89 ? 2.738 8.847 -10.101 1.00 92.38 89 SER A C 1
ATOM 691 O O . SER A 1 89 ? 2.023 8.745 -9.103 1.00 92.38 89 SER A O 1
ATOM 693 N N . ILE A 1 90 ? 3.282 7.776 -10.678 1.00 91.19 90 ILE A N 1
ATOM 694 C CA . ILE A 1 90 ? 3.059 6.428 -10.149 1.00 91.19 90 ILE A CA 1
ATOM 695 C C . ILE A 1 90 ? 3.582 6.266 -8.717 1.00 91.19 90 ILE A C 1
ATOM 697 O O . ILE A 1 90 ? 2.919 5.654 -7.881 1.00 91.19 90 ILE A O 1
ATOM 701 N N . HIS A 1 91 ? 4.716 6.903 -8.415 1.00 94.25 91 HIS A N 1
ATOM 702 C CA . HIS A 1 91 ? 5.293 6.958 -7.077 1.00 94.25 91 HIS A CA 1
ATOM 703 C C . HIS A 1 91 ? 4.338 7.631 -6.095 1.00 94.25 91 HIS A C 1
ATOM 705 O O . HIS A 1 91 ? 4.105 7.098 -5.016 1.00 94.25 91 HIS A O 1
ATOM 711 N N . HIS A 1 92 ? 3.719 8.740 -6.502 1.00 94.00 92 HIS A N 1
ATOM 712 C CA . HIS A 1 92 ? 2.740 9.450 -5.689 1.00 94.00 92 HIS A CA 1
ATOM 713 C C . HIS A 1 92 ? 1.518 8.576 -5.367 1.00 94.00 92 HIS A C 1
ATOM 715 O O . HIS A 1 92 ? 1.136 8.428 -4.206 1.00 94.00 92 HIS A O 1
ATOM 721 N N . LYS A 1 93 ? 0.942 7.909 -6.377 1.00 94.56 93 LYS A N 1
ATOM 722 C CA . LYS A 1 93 ? -0.189 6.982 -6.176 1.00 94.56 93 LYS A CA 1
ATOM 723 C C . LYS A 1 93 ? 0.185 5.815 -5.265 1.00 94.56 93 LYS A C 1
ATOM 725 O O . LYS A 1 93 ? -0.591 5.436 -4.388 1.00 94.56 93 LYS A O 1
ATOM 730 N N . PHE A 1 94 ? 1.383 5.264 -5.436 1.00 95.31 94 PHE A N 1
ATOM 731 C CA . PHE A 1 94 ? 1.880 4.199 -4.575 1.00 95.31 94 PHE A CA 1
ATOM 732 C C . PHE A 1 94 ? 2.072 4.690 -3.132 1.00 95.31 94 PHE A C 1
ATOM 734 O O . PHE A 1 94 ? 1.644 4.020 -2.194 1.00 95.31 94 PHE A O 1
ATOM 741 N N . SER A 1 95 ? 2.618 5.893 -2.936 1.00 95.88 95 SER A N 1
ATOM 742 C CA . SER A 1 95 ? 2.719 6.531 -1.621 1.00 95.88 95 SER A CA 1
ATOM 743 C C . SER A 1 95 ? 1.349 6.718 -0.963 1.00 95.88 95 SER A C 1
ATOM 745 O O . SER A 1 95 ? 1.208 6.402 0.216 1.00 95.88 95 SER A O 1
ATOM 747 N N . LEU A 1 96 ? 0.325 7.158 -1.705 1.00 95.81 96 LEU A N 1
ATOM 748 C CA . LEU A 1 96 ? -1.049 7.278 -1.198 1.00 95.81 96 LEU A CA 1
ATOM 749 C C . LEU A 1 96 ? -1.627 5.928 -0.748 1.00 95.81 96 LEU A C 1
ATOM 751 O O . LEU A 1 96 ? -2.248 5.862 0.313 1.00 95.81 96 LEU A O 1
ATOM 755 N N . LEU A 1 97 ? -1.396 4.854 -1.514 1.00 96.38 97 LEU A N 1
ATOM 756 C CA . LEU A 1 97 ? -1.802 3.499 -1.128 1.00 96.38 97 LEU A CA 1
ATOM 757 C C . LEU A 1 97 ? -1.140 3.078 0.188 1.00 96.38 97 LEU A C 1
ATOM 759 O O . LEU A 1 97 ? -1.832 2.672 1.121 1.00 96.38 97 LEU A O 1
ATOM 763 N N . VAL A 1 98 ? 0.186 3.207 0.281 1.00 96.56 98 VAL A N 1
ATOM 764 C CA . VAL A 1 98 ? 0.942 2.811 1.477 1.00 96.56 98 VAL A CA 1
ATOM 765 C C . VAL A 1 98 ? 0.507 3.631 2.694 1.00 96.56 98 VAL A C 1
ATOM 767 O O . VAL A 1 98 ? 0.286 3.058 3.760 1.00 96.56 98 VAL A O 1
ATOM 770 N N . ILE A 1 99 ? 0.311 4.947 2.548 1.00 96.50 99 ILE A N 1
ATOM 771 C CA . ILE A 1 99 ? -0.205 5.816 3.619 1.00 96.50 99 ILE A CA 1
ATOM 772 C C . ILE A 1 99 ? -1.595 5.359 4.063 1.00 96.50 99 ILE A C 1
ATOM 774 O O . ILE A 1 99 ? -1.834 5.236 5.262 1.00 96.50 99 ILE A O 1
ATOM 778 N N . GLY A 1 100 ? -2.493 5.075 3.116 1.00 96.19 100 GLY A N 1
ATOM 779 C CA . GLY A 1 100 ? -3.857 4.645 3.409 1.00 96.19 100 GLY A CA 1
ATOM 780 C C . GLY A 1 100 ? -3.926 3.336 4.180 1.00 96.19 100 GLY A C 1
ATOM 781 O O . GLY A 1 100 ? -4.647 3.247 5.169 1.00 96.19 100 GLY A O 1
ATOM 782 N N . VAL A 1 101 ? -3.146 2.333 3.777 1.00 96.12 101 VAL A N 1
ATOM 783 C CA . VAL A 1 101 ? -3.097 1.062 4.517 1.00 96.12 101 VAL A CA 1
ATOM 784 C C . VAL A 1 101 ? -2.475 1.275 5.898 1.00 96.12 101 VAL A C 1
ATOM 786 O O . VAL A 1 101 ? -2.962 0.742 6.890 1.00 96.12 101 VAL A O 1
ATOM 789 N N . SER A 1 102 ? -1.456 2.129 5.991 1.00 95.75 102 SER A N 1
ATOM 790 C CA . SER A 1 102 ? -0.762 2.403 7.252 1.00 95.75 102 SER A CA 1
ATOM 791 C C . SER A 1 102 ? -1.642 3.092 8.285 1.00 95.75 102 SER A C 1
ATOM 793 O O . SER A 1 102 ? -1.569 2.729 9.457 1.00 95.75 102 SER A O 1
ATOM 795 N N . ILE A 1 103 ? -2.496 4.043 7.882 1.00 95.38 103 ILE A N 1
ATOM 796 C CA . ILE A 1 103 ? -3.454 4.632 8.825 1.00 95.38 103 ILE A CA 1
ATOM 797 C C . ILE A 1 103 ? -4.467 3.592 9.302 1.00 95.38 103 ILE A C 1
ATOM 799 O O . ILE A 1 103 ? -4.733 3.544 10.493 1.00 95.38 103 ILE A O 1
ATOM 803 N N . VAL A 1 104 ? -4.937 2.678 8.445 1.00 94.06 104 VAL A N 1
ATOM 804 C CA . VAL A 1 104 ? -5.822 1.588 8.894 1.00 94.06 104 VAL A CA 1
ATOM 805 C C . VAL A 1 104 ? -5.139 0.718 9.953 1.00 94.06 104 VAL A C 1
ATOM 807 O O . VAL A 1 104 ? -5.727 0.471 11.004 1.00 94.06 104 VAL A O 1
ATOM 810 N N . CYS A 1 105 ? -3.886 0.310 9.732 1.00 92.94 105 CYS A N 1
ATOM 811 C CA . CYS A 1 105 ? -3.122 -0.482 10.702 1.00 92.94 105 CYS A CA 1
ATOM 812 C C . CYS A 1 105 ? -2.906 0.264 12.034 1.00 92.94 105 CYS A C 1
ATOM 814 O O . CYS A 1 105 ? -3.099 -0.314 13.106 1.00 92.94 105 CYS A O 1
ATOM 816 N N . VAL A 1 106 ? -2.532 1.549 11.980 1.00 92.25 106 VAL A N 1
ATOM 817 C CA . VAL A 1 106 ? -2.332 2.393 13.172 1.00 92.25 106 VAL A CA 1
ATOM 818 C C . VAL A 1 106 ? -3.641 2.585 13.935 1.00 92.25 106 VAL A C 1
ATOM 820 O O . VAL A 1 106 ? -3.677 2.382 15.149 1.00 92.25 106 VAL A O 1
ATOM 823 N N . SER A 1 107 ? -4.724 2.940 13.244 1.00 91.06 107 SER A N 1
ATOM 824 C CA . SER A 1 107 ? -6.030 3.169 13.859 1.00 91.06 107 SER A CA 1
ATOM 825 C C . SER A 1 107 ? -6.574 1.897 14.493 1.00 91.06 107 SER A C 1
ATOM 827 O O . SER A 1 107 ? -7.084 1.963 15.609 1.00 91.06 107 SER A O 1
ATOM 829 N N . LEU A 1 108 ? -6.424 0.736 13.850 1.00 89.25 108 LEU A N 1
ATOM 830 C CA . LEU A 1 108 ? -6.815 -0.543 14.446 1.00 89.25 108 LEU A CA 1
ATOM 831 C C . LEU A 1 108 ? -6.003 -0.834 15.707 1.00 89.25 108 LEU A C 1
ATOM 833 O O . LEU A 1 108 ? -6.587 -1.045 16.762 1.00 89.25 108 LEU A O 1
ATOM 837 N N . THR A 1 109 ? -4.678 -0.711 15.648 1.00 86.44 109 THR A N 1
ATOM 838 C CA . THR A 1 109 ? -3.811 -0.929 16.819 1.00 86.44 109 THR A CA 1
ATOM 839 C C . THR A 1 109 ? -4.176 -0.018 18.000 1.00 86.44 109 THR A C 1
ATOM 841 O O . THR A 1 109 ? -4.186 -0.467 19.144 1.00 86.44 109 THR A O 1
ATOM 844 N N . ASN A 1 110 ? -4.514 1.248 17.735 1.00 84.00 110 ASN A N 1
ATOM 845 C CA . ASN A 1 110 ? -4.791 2.242 18.776 1.00 84.00 110 ASN A CA 1
ATOM 846 C C . ASN A 1 110 ? -6.230 2.214 19.313 1.00 84.00 110 ASN A C 1
ATOM 848 O O . ASN A 1 110 ? -6.446 2.495 20.490 1.00 84.00 110 ASN A O 1
ATOM 852 N N . SER A 1 111 ? -7.224 1.964 18.456 1.00 73.94 111 SER A N 1
ATOM 853 C CA . SER A 1 111 ? -8.644 2.094 18.821 1.00 73.94 111 SER A CA 1
ATOM 854 C C . SER A 1 111 ? -9.273 0.786 19.287 1.00 73.94 111 SER A C 1
ATOM 856 O O . SER A 1 111 ? -10.199 0.808 20.099 1.00 73.94 111 SER A O 1
ATOM 858 N N . ARG A 1 112 ? -8.784 -0.352 18.787 1.00 68.56 112 ARG A N 1
ATOM 859 C CA . ARG A 1 112 ? -9.295 -1.673 19.134 1.00 68.56 112 ARG A CA 1
ATOM 860 C C . ARG A 1 112 ? -8.222 -2.705 18.812 1.00 68.56 112 ARG A C 1
ATOM 862 O O . ARG A 1 112 ? -8.137 -3.081 17.648 1.00 68.56 112 ARG A O 1
ATOM 869 N N . PRO A 1 113 ? -7.426 -3.182 19.783 1.00 65.81 113 PRO A N 1
ATOM 870 C CA . PRO A 1 113 ? -6.425 -4.201 19.502 1.00 65.81 113 PRO A CA 1
ATOM 871 C C . PRO A 1 113 ? -7.116 -5.417 18.873 1.00 65.81 113 PRO A C 1
ATOM 873 O O . PRO A 1 113 ? -7.855 -6.146 19.530 1.00 65.81 113 PRO A O 1
ATOM 876 N N . VAL A 1 114 ? -6.941 -5.562 17.562 1.00 71.38 114 VAL A N 1
ATOM 877 C CA . VAL A 1 114 ? -7.374 -6.723 16.796 1.00 71.38 114 VAL A CA 1
ATOM 878 C C . VAL A 1 114 ? -6.228 -7.714 16.887 1.00 71.38 114 VAL A C 1
ATOM 880 O O . VAL A 1 114 ? -5.114 -7.383 16.479 1.00 71.38 114 VAL A O 1
ATOM 883 N N . GLU A 1 115 ? -6.491 -8.902 17.430 1.00 71.25 115 GLU A N 1
ATOM 884 C CA . GLU A 1 115 ? -5.458 -9.900 17.747 1.00 71.25 115 GLU A CA 1
ATOM 885 C C . GLU A 1 115 ? -4.579 -10.254 16.531 1.00 71.25 115 GLU A C 1
ATOM 887 O O . GLU A 1 115 ? -3.375 -10.454 16.678 1.00 71.25 115 GLU A O 1
ATOM 892 N N . ASP A 1 116 ? -5.142 -10.199 15.319 1.00 83.81 116 ASP A N 1
ATOM 893 C CA . ASP A 1 116 ? -4.489 -10.667 14.091 1.00 83.81 116 ASP A CA 1
ATOM 894 C C . ASP A 1 116 ? -4.003 -9.567 13.131 1.00 83.81 116 ASP A C 1
ATOM 896 O O . ASP A 1 116 ? -3.577 -9.876 12.014 1.00 83.81 116 ASP A O 1
ATOM 900 N N . ILE A 1 117 ? -4.011 -8.284 13.518 1.00 87.69 117 ILE A N 1
ATOM 901 C CA . ILE A 1 117 ? -3.659 -7.187 12.589 1.00 87.69 117 ILE A CA 1
ATOM 902 C C . ILE A 1 117 ? -2.266 -7.353 11.959 1.00 87.69 117 ILE A C 1
ATOM 904 O O . ILE A 1 117 ? -2.068 -7.058 10.777 1.00 87.69 117 ILE A O 1
ATOM 908 N N . SER A 1 118 ? -1.309 -7.886 12.721 1.00 89.06 118 SER A N 1
ATOM 909 C CA . SER A 1 118 ? 0.040 -8.196 12.240 1.00 89.06 118 SER A CA 1
ATOM 910 C C . SER A 1 118 ? 0.027 -9.276 11.154 1.00 89.06 118 SER A C 1
ATOM 912 O O . SER A 1 118 ? 0.747 -9.148 10.166 1.00 89.06 118 SER A O 1
ATOM 914 N N . SER A 1 119 ? -0.820 -10.304 11.294 1.00 91.31 119 SER A N 1
ATOM 915 C CA . SER A 1 119 ? -0.985 -11.368 10.292 1.00 91.31 119 SER A CA 1
ATOM 916 C C . SER A 1 119 ? -1.593 -10.824 9.000 1.00 91.31 119 SER A C 1
ATOM 918 O O . SER A 1 119 ? -1.097 -11.121 7.914 1.00 91.31 119 SER A O 1
ATOM 920 N N . TRP A 1 120 ? -2.631 -9.989 9.100 1.00 92.06 120 TRP A N 1
ATOM 921 C CA . TRP A 1 120 ? -3.283 -9.395 7.926 1.00 92.06 120 TRP A CA 1
ATOM 922 C C . TRP A 1 120 ? -2.342 -8.436 7.193 1.00 92.06 120 TRP A C 1
ATOM 924 O O . TRP A 1 120 ? -2.249 -8.455 5.965 1.00 92.06 120 TRP A O 1
ATOM 934 N N . THR A 1 121 ? -1.577 -7.644 7.950 1.00 91.50 121 THR A N 1
ATOM 935 C CA . THR A 1 121 ? -0.568 -6.734 7.392 1.00 91.50 121 THR A CA 1
ATOM 936 C C . THR A 1 121 ? 0.552 -7.508 6.690 1.00 91.50 121 THR A C 1
ATOM 938 O O . THR A 1 121 ? 0.946 -7.133 5.588 1.00 91.50 121 THR A O 1
ATOM 941 N N . ASP A 1 122 ? 1.037 -8.612 7.270 1.00 92.00 122 ASP A N 1
ATOM 942 C CA . ASP A 1 122 ? 2.048 -9.480 6.647 1.00 92.00 122 ASP A CA 1
ATOM 943 C C . ASP A 1 122 ? 1.542 -10.126 5.345 1.00 92.00 122 ASP A C 1
ATOM 945 O O . ASP A 1 122 ? 2.249 -10.119 4.333 1.00 92.00 122 ASP A O 1
ATOM 949 N N . ARG A 1 123 ? 0.292 -10.612 5.320 1.00 90.94 123 ARG A N 1
ATOM 950 C CA . ARG A 1 123 ? -0.336 -11.137 4.093 1.00 90.94 123 ARG A CA 1
ATOM 951 C C . ARG A 1 123 ? -0.453 -10.067 3.014 1.00 90.94 123 ARG A C 1
ATOM 953 O O . ARG A 1 123 ? -0.055 -10.319 1.878 1.00 90.94 123 ARG A O 1
ATOM 960 N N . PHE A 1 124 ? -0.898 -8.861 3.369 1.00 91.88 124 PHE A N 1
ATOM 961 C CA . PHE A 1 124 ? -0.930 -7.729 2.443 1.00 91.88 124 PHE A CA 1
ATOM 962 C C . PHE A 1 124 ? 0.461 -7.403 1.885 1.00 91.88 124 PHE A C 1
ATOM 964 O O . PHE A 1 124 ? 0.615 -7.245 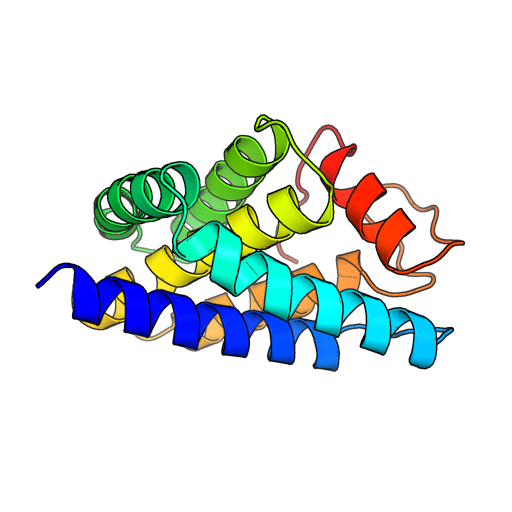0.676 1.00 91.88 124 PHE A O 1
ATOM 971 N N . VAL A 1 125 ? 1.484 -7.339 2.742 1.00 92.38 125 VAL A N 1
ATOM 972 C CA . VAL A 1 125 ? 2.871 -7.067 2.337 1.00 92.38 125 VAL A CA 1
ATOM 973 C C . VAL A 1 125 ? 3.377 -8.121 1.354 1.00 92.38 125 VAL A C 1
ATOM 975 O O . VAL A 1 125 ? 3.926 -7.768 0.309 1.00 92.38 125 VAL A O 1
ATOM 978 N N . LYS A 1 126 ? 3.181 -9.408 1.660 1.00 90.62 126 LYS A N 1
ATOM 979 C CA . LYS A 1 126 ? 3.583 -10.516 0.783 1.00 90.62 126 LYS A CA 1
ATOM 980 C C . LYS A 1 126 ? 2.837 -10.475 -0.541 1.00 90.62 126 LYS A C 1
ATOM 982 O O . LYS A 1 126 ? 3.453 -10.633 -1.591 1.00 90.62 126 LYS A O 1
ATOM 987 N N . TRP A 1 127 ? 1.530 -10.243 -0.503 1.00 89.25 127 TRP A N 1
ATOM 988 C CA . TRP A 1 127 ? 0.710 -10.109 -1.699 1.00 89.25 127 TRP A CA 1
ATOM 989 C C . TRP A 1 127 ? 1.172 -8.934 -2.568 1.00 89.25 127 TRP A C 1
ATOM 991 O O . TRP A 1 127 ? 1.413 -9.123 -3.758 1.00 89.25 127 TRP A O 1
ATOM 1001 N N . LEU A 1 128 ? 1.389 -7.751 -1.986 1.00 90.06 128 LEU A N 1
ATOM 1002 C CA . LEU A 1 128 ? 1.855 -6.572 -2.718 1.00 90.06 128 LEU A CA 1
ATOM 1003 C C . LEU A 1 128 ? 3.261 -6.799 -3.286 1.00 90.06 128 LEU A C 1
ATOM 1005 O O . LEU A 1 128 ? 3.526 -6.444 -4.432 1.00 90.06 128 LEU A O 1
ATOM 1009 N N . GLY A 1 129 ? 4.136 -7.467 -2.531 1.00 88.19 129 GLY A N 1
ATOM 1010 C CA . GLY A 1 1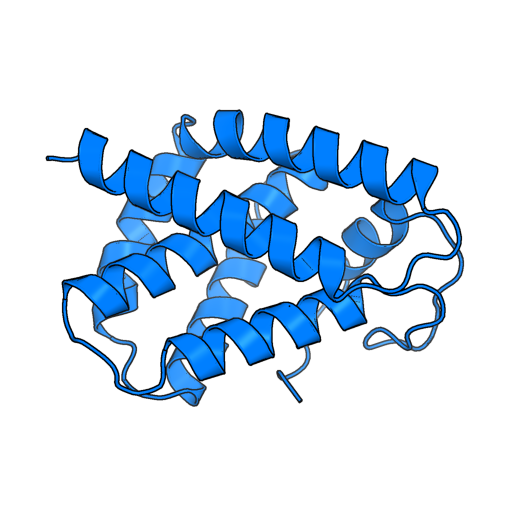29 ? 5.455 -7.864 -3.013 1.00 88.19 129 GLY A CA 1
ATOM 1011 C C . GLY A 1 129 ? 5.395 -8.833 -4.198 1.00 88.19 129 GLY A C 1
ATOM 1012 O O . GLY A 1 129 ? 6.125 -8.664 -5.175 1.00 88.19 129 GLY A O 1
ATOM 1013 N N . LYS A 1 130 ? 4.461 -9.795 -4.199 1.00 85.44 130 LYS A N 1
ATOM 1014 C CA . LYS A 1 130 ? 4.203 -10.655 -5.371 1.00 85.44 130 LYS A CA 1
ATOM 1015 C C . LYS A 1 130 ? 3.747 -9.839 -6.585 1.00 85.44 130 LYS A C 1
ATOM 1017 O O . LYS A 1 130 ? 4.230 -10.101 -7.682 1.00 85.44 130 LYS A O 1
ATOM 1022 N N . GLN A 1 131 ? 2.886 -8.829 -6.405 1.00 81.56 131 GLN A N 1
ATOM 1023 C CA . GLN A 1 131 ? 2.450 -7.959 -7.514 1.00 81.56 131 GLN A CA 1
ATOM 1024 C C . GLN A 1 131 ? 3.612 -7.174 -8.148 1.00 81.56 131 GLN A C 1
ATOM 1026 O O . GLN A 1 131 ? 3.556 -6.830 -9.326 1.00 81.56 131 GLN A O 1
ATOM 1031 N N . LEU A 1 132 ? 4.669 -6.896 -7.379 1.00 83.38 132 LEU A N 1
ATOM 1032 C CA . LEU A 1 132 ? 5.857 -6.166 -7.832 1.00 83.38 132 LEU A CA 1
ATOM 1033 C C . LEU A 1 132 ? 7.030 -7.077 -8.223 1.00 83.38 132 LEU A C 1
ATOM 1035 O O . LEU A 1 132 ? 8.081 -6.574 -8.629 1.00 83.38 132 LEU A O 1
ATOM 1039 N N . THR A 1 133 ? 6.870 -8.396 -8.102 1.00 80.12 133 THR A N 1
ATOM 1040 C CA . THR A 1 133 ? 7.923 -9.381 -8.367 1.00 80.12 133 THR A CA 1
ATOM 1041 C C . THR A 1 133 ? 8.118 -9.593 -9.869 1.00 80.12 133 THR A C 1
ATOM 1043 O O . THR A 1 133 ? 7.164 -9.643 -10.644 1.00 80.12 133 THR A O 1
ATOM 1046 N N . THR A 1 134 ? 9.377 -9.738 -10.283 1.00 62.81 134 THR A N 1
ATOM 1047 C CA . THR A 1 134 ? 9.758 -10.006 -11.680 1.00 62.81 134 THR A CA 1
ATOM 1048 C C . THR A 1 134 ? 9.310 -11.403 -12.104 1.00 62.81 134 THR A C 1
ATOM 1050 O O . THR A 1 134 ? 9.471 -12.350 -11.337 1.00 62.81 134 THR A O 1
ATOM 1053 N N . GLY A 1 135 ? 8.701 -11.541 -13.287 1.00 54.59 135 GLY A N 1
ATOM 1054 C CA . GLY A 1 135 ? 8.147 -12.823 -13.750 1.00 54.59 135 GLY A CA 1
ATOM 1055 C C . GLY A 1 135 ? 6.968 -13.343 -12.917 1.00 54.59 135 GLY A C 1
ATOM 1056 O O . GLY A 1 135 ? 6.417 -14.405 -13.211 1.00 54.59 135 GLY A O 1
ATOM 1057 N N . GLY A 1 136 ? 6.542 -12.593 -11.895 1.00 52.22 136 GLY A N 1
ATOM 1058 C CA . GLY A 1 136 ? 5.271 -12.830 -11.246 1.00 52.22 136 GLY A CA 1
ATOM 1059 C C . GLY A 1 136 ? 4.190 -12.724 -12.308 1.00 52.22 136 GLY A C 1
ATOM 1060 O O . GLY A 1 136 ? 4.101 -11.717 -13.015 1.00 52.22 136 GLY A O 1
ATOM 1061 N N . LYS A 1 137 ? 3.340 -13.749 -12.405 1.00 46.38 137 LYS A N 1
ATOM 1062 C CA . LYS A 1 137 ? 2.003 -13.545 -12.945 1.00 46.38 137 LYS A CA 1
ATOM 1063 C C . LYS A 1 137 ? 1.322 -12.584 -11.974 1.00 46.38 137 LYS A C 1
ATOM 1065 O O . LYS A 1 137 ? 0.577 -13.004 -11.096 1.00 46.38 137 LYS A O 1
ATOM 1070 N N . GLY A 1 138 ? 1.569 -11.281 -12.123 1.00 48.69 138 GLY A N 1
ATOM 1071 C CA . GLY A 1 138 ? 0.544 -10.315 -11.772 1.00 48.69 138 GLY A CA 1
ATOM 1072 C C . GLY A 1 138 ? -0.758 -10.817 -12.390 1.00 48.69 138 GLY A C 1
ATOM 1073 O O . GLY A 1 138 ? -0.722 -11.562 -13.369 1.00 48.69 138 GLY A O 1
ATOM 1074 N N . ALA A 1 139 ? -1.882 -10.449 -11.800 1.00 44.25 139 ALA A N 1
ATOM 1075 C CA . ALA A 1 139 ? -3.258 -10.673 -12.252 1.00 44.25 139 ALA A CA 1
ATOM 1076 C C . ALA A 1 139 ? -3.545 -11.000 -13.746 1.00 44.25 139 ALA A C 1
ATOM 1078 O O . ALA A 1 139 ? -4.567 -11.607 -14.046 1.00 44.25 139 ALA A O 1
ATOM 1079 N N . VAL A 1 140 ? -2.688 -10.588 -14.685 1.00 46.34 140 VAL A N 1
ATOM 1080 C CA . VAL A 1 140 ? -2.854 -10.701 -16.135 1.00 46.34 140 VAL A CA 1
ATOM 1081 C C . VAL A 1 140 ? -1.677 -11.381 -16.873 1.00 46.34 140 VAL A C 1
ATOM 1083 O O . VAL A 1 140 ? -1.611 -11.321 -18.090 1.00 46.34 140 VAL A O 1
ATOM 1086 N N . GLY A 1 141 ? -0.754 -12.067 -16.188 1.00 45.41 141 GLY A N 1
ATOM 1087 C CA . GLY A 1 141 ? 0.160 -13.023 -16.841 1.00 45.41 141 GLY A CA 1
ATOM 1088 C C . GLY A 1 141 ? 1.335 -12.465 -17.659 1.00 45.41 141 GLY A C 1
ATOM 1089 O O . GLY A 1 141 ? 2.021 -13.254 -18.300 1.00 45.41 141 GLY A O 1
ATOM 1090 N N . GLU A 1 142 ? 1.632 -11.167 -17.603 1.00 53.84 142 GLU A N 1
ATOM 1091 C CA . GLU A 1 142 ? 2.726 -10.558 -18.379 1.00 53.84 142 GLU A CA 1
ATOM 1092 C C . GLU A 1 142 ? 3.632 -9.701 -17.486 1.00 53.84 142 GLU A C 1
ATOM 1094 O O . GLU A 1 142 ? 3.163 -8.772 -16.822 1.00 53.84 142 GLU A O 1
ATOM 1099 N N . GLY A 1 143 ? 4.936 -9.997 -17.449 1.00 52.09 143 GLY A N 1
ATOM 1100 C CA . GLY A 1 143 ? 5.808 -9.496 -16.384 1.00 52.09 143 GLY A CA 1
ATOM 1101 C C . GLY A 1 143 ? 7.255 -9.142 -16.730 1.00 52.09 143 GLY A C 1
ATOM 1102 O O . GLY A 1 143 ? 8.059 -9.136 -15.802 1.00 52.09 143 GLY A O 1
ATOM 1103 N N . GLU A 1 144 ? 7.607 -8.830 -17.982 1.00 58.22 144 GLU A N 1
ATOM 1104 C CA . GLU A 1 144 ? 8.901 -8.184 -18.300 1.00 58.22 144 GLU A CA 1
ATOM 1105 C C . GLU A 1 144 ? 8.866 -6.688 -17.915 1.00 58.22 144 GLU A C 1
ATOM 1107 O O . GLU A 1 144 ? 7.789 -6.082 -17.940 1.00 58.22 144 GLU A O 1
ATOM 1112 N N . GLY A 1 145 ? 9.995 -6.089 -17.510 1.00 71.25 145 GLY A N 1
ATOM 1113 C CA . GLY A 1 145 ? 10.135 -4.639 -17.244 1.00 71.25 145 GLY A CA 1
ATOM 1114 C C . GLY A 1 145 ? 10.740 -4.262 -15.880 1.00 71.25 145 GLY A C 1
ATOM 1115 O O . GLY A 1 145 ? 11.046 -5.125 -15.058 1.00 71.25 145 GLY A O 1
ATOM 1116 N N . SER A 1 146 ? 10.902 -2.960 -15.624 1.00 81.50 146 SER A N 1
ATOM 1117 C CA . SER A 1 146 ? 11.423 -2.398 -14.361 1.00 81.50 146 SER A CA 1
ATOM 1118 C C . SER A 1 146 ? 10.407 -2.485 -13.209 1.00 81.50 146 SER A C 1
ATOM 1120 O O . SER A 1 146 ? 9.234 -2.828 -13.405 1.00 81.50 146 SER A O 1
ATOM 1122 N N . VAL A 1 147 ? 10.818 -2.153 -11.977 1.00 83.94 147 VAL A N 1
ATOM 1123 C CA . VAL A 1 147 ? 9.871 -2.049 -10.846 1.00 83.94 147 VAL A CA 1
ATOM 1124 C C . VAL A 1 147 ? 8.823 -0.961 -11.104 1.00 83.94 147 VAL A C 1
ATOM 1126 O O . VAL A 1 147 ? 7.640 -1.171 -10.820 1.00 83.94 147 VAL A O 1
ATOM 1129 N N . GLY A 1 148 ? 9.228 0.162 -11.701 1.00 85.25 148 GLY A N 1
ATOM 1130 C CA . GLY A 1 148 ? 8.319 1.242 -12.090 1.00 85.25 148 GLY A CA 1
ATOM 1131 C C . GLY A 1 148 ? 7.234 0.781 -13.069 1.00 85.25 148 GLY A C 1
ATOM 1132 O O . GLY A 1 148 ? 6.057 1.082 -12.863 1.00 85.25 148 GLY A O 1
ATOM 1133 N N . ASP A 1 149 ? 7.589 -0.035 -14.067 1.00 84.06 149 ASP A N 1
ATOM 1134 C CA . ASP A 1 149 ? 6.625 -0.586 -15.034 1.00 84.06 149 ASP A CA 1
ATOM 1135 C C . ASP A 1 149 ? 5.606 -1.516 -14.366 1.00 84.06 149 ASP A C 1
ATOM 1137 O O . ASP A 1 149 ? 4.430 -1.568 -14.738 1.00 84.06 149 ASP A O 1
ATOM 1141 N N . ARG A 1 150 ? 6.043 -2.276 -13.356 1.00 84.88 150 ARG A N 1
ATOM 1142 C CA . ARG A 1 150 ? 5.157 -3.140 -12.564 1.00 84.88 150 ARG A CA 1
ATOM 1143 C C . ARG A 1 150 ? 4.208 -2.321 -11.692 1.00 84.88 150 ARG A C 1
ATOM 1145 O O . ARG A 1 150 ? 3.017 -2.621 -11.657 1.00 84.88 150 ARG A O 1
ATOM 1152 N N . MET A 1 151 ? 4.685 -1.244 -11.068 1.00 88.56 151 MET A N 1
ATOM 1153 C CA . MET A 1 151 ? 3.817 -0.312 -10.336 1.00 88.56 151 MET A CA 1
ATOM 1154 C C . MET A 1 151 ? 2.792 0.344 -11.261 1.00 88.56 151 MET A C 1
ATOM 1156 O O . MET A 1 151 ? 1.614 0.423 -10.914 1.00 88.56 151 MET A O 1
ATOM 1160 N N . GLN A 1 152 ? 3.215 0.763 -12.457 1.00 88.62 152 GLN A N 1
ATOM 1161 C CA . GLN A 1 152 ? 2.319 1.339 -13.455 1.00 88.62 152 GLN A CA 1
ATOM 1162 C C . GLN A 1 152 ? 1.206 0.349 -13.809 1.00 88.62 152 GLN A C 1
ATOM 1164 O O . GLN A 1 152 ? 0.030 0.698 -13.718 1.00 88.62 152 GLN A O 1
ATOM 1169 N N . ARG A 1 153 ? 1.562 -0.904 -14.118 1.00 85.06 153 ARG A N 1
ATOM 1170 C CA . ARG A 1 153 ? 0.596 -1.980 -14.398 1.00 85.06 153 ARG A CA 1
ATOM 1171 C C . ARG A 1 153 ? -0.362 -2.245 -13.242 1.00 85.06 153 ARG A C 1
ATOM 1173 O O . ARG A 1 153 ? -1.566 -2.388 -13.451 1.00 85.06 153 ARG A O 1
ATOM 1180 N N . PHE A 1 154 ? 0.153 -2.262 -12.017 1.00 87.62 154 PHE A N 1
ATOM 1181 C CA . PHE A 1 154 ? -0.656 -2.452 -10.816 1.00 87.62 154 PHE A CA 1
ATOM 1182 C C . PHE A 1 154 ? -1.781 -1.406 -10.691 1.00 87.62 154 PHE A C 1
ATOM 1184 O O . PHE A 1 154 ? -2.885 -1.733 -10.256 1.00 87.62 154 PHE A O 1
ATOM 1191 N N . PHE A 1 155 ? -1.545 -0.164 -11.128 1.00 88.00 155 PHE A N 1
ATOM 1192 C CA . PHE A 1 155 ? -2.567 0.886 -11.131 1.00 88.00 155 PHE A CA 1
ATOM 1193 C C . PHE A 1 155 ? -3.361 1.004 -12.442 1.00 88.00 155 PHE A C 1
ATOM 1195 O O . PHE A 1 155 ? -4.445 1.594 -12.425 1.00 88.00 155 PHE A O 1
ATOM 1202 N N . THR A 1 156 ? -2.898 0.447 -13.565 1.00 84.50 156 THR A N 1
ATOM 1203 C CA . THR A 1 156 ? -3.701 0.380 -14.801 1.00 84.50 156 THR A CA 1
ATOM 1204 C C . THR A 1 156 ? -4.694 -0.779 -14.796 1.00 84.50 156 THR A C 1
ATOM 1206 O O . THR A 1 156 ? -5.730 -0.674 -15.454 1.00 84.50 156 THR A O 1
ATOM 1209 N N . ASN A 1 157 ? -4.449 -1.835 -14.011 1.00 80.19 157 ASN A N 1
ATOM 1210 C CA . ASN A 1 157 ? -5.353 -2.979 -13.903 1.00 80.19 157 ASN A CA 1
ATOM 1211 C C . ASN A 1 157 ? -6.781 -2.529 -13.523 1.00 80.19 157 ASN A C 1
ATOM 1213 O O . ASN A 1 157 ? -6.935 -1.780 -12.550 1.00 80.19 157 ASN A O 1
ATOM 1217 N N . PRO A 1 158 ? -7.838 -2.916 -14.270 1.00 77.88 158 PRO A N 1
ATOM 1218 C CA . PRO A 1 158 ? -9.216 -2.523 -13.968 1.00 77.88 158 PRO A CA 1
ATOM 1219 C C . PRO A 1 158 ? -9.683 -2.956 -12.572 1.00 77.88 158 PRO A C 1
ATOM 1221 O O . PRO A 1 158 ? -10.455 -2.217 -11.955 1.00 77.88 158 PRO A O 1
ATOM 1224 N N . TYR A 1 159 ? -9.167 -4.071 -12.045 1.00 76.38 159 TYR A N 1
ATOM 1225 C CA . TYR A 1 159 ? -9.576 -4.639 -10.762 1.00 76.38 159 TYR A CA 1
ATOM 1226 C C . TYR A 1 159 ? -8.370 -4.986 -9.884 1.00 76.38 159 TYR A C 1
ATOM 1228 O O . TYR A 1 159 ? -7.289 -5.300 -10.377 1.00 76.38 159 TYR A O 1
ATOM 1236 N N . LEU A 1 160 ? -8.571 -4.944 -8.566 1.00 78.00 160 LEU A N 1
ATOM 1237 C CA . LEU A 1 160 ? -7.617 -5.484 -7.604 1.00 78.00 160 LEU A CA 1
ATOM 1238 C C . LEU A 1 160 ? -8.042 -6.914 -7.277 1.00 78.00 160 LEU A C 1
ATOM 1240 O O . LEU A 1 160 ? -9.143 -7.110 -6.761 1.00 78.00 160 LEU A O 1
ATOM 1244 N N . HIS A 1 161 ? -7.197 -7.887 -7.613 1.00 70.88 161 HIS A N 1
ATOM 1245 C CA . HIS A 1 161 ? -7.444 -9.287 -7.274 1.00 70.88 161 HIS A CA 1
ATOM 1246 C C . HIS A 1 161 ? -7.399 -9.488 -5.761 1.00 70.88 161 HIS A C 1
ATOM 1248 O O . HIS A 1 161 ? -6.780 -8.696 -5.044 1.00 70.88 161 HIS A O 1
ATOM 1254 N N . ASP A 1 162 ? -8.070 -10.538 -5.297 1.00 66.00 162 ASP A N 1
ATOM 1255 C CA . ASP A 1 162 ? -8.096 -10.896 -3.885 1.00 66.00 162 ASP A CA 1
ATOM 1256 C C . ASP A 1 162 ? -6.693 -11.232 -3.350 1.00 66.00 162 ASP A C 1
ATOM 1258 O O . ASP A 1 162 ? -5.737 -11.490 -4.093 1.00 66.00 162 ASP A O 1
ATOM 1262 N N . PHE A 1 163 ? -6.567 -11.123 -2.030 1.00 66.94 163 PHE A N 1
ATOM 1263 C CA . PHE A 1 163 ? -5.324 -11.315 -1.296 1.00 66.94 163 PHE A CA 1
ATOM 1264 C C . PHE A 1 163 ? -5.178 -12.807 -0.961 1.00 66.94 163 PHE A C 1
ATOM 1266 O O . PHE A 1 163 ? -5.557 -13.216 0.132 1.00 66.94 163 PHE A O 1
ATOM 1273 N N . ASP A 1 164 ? -4.702 -13.606 -1.923 1.00 55.00 164 ASP A N 1
ATOM 1274 C CA . ASP A 1 164 ? -4.420 -15.047 -1.744 1.00 55.00 164 ASP A CA 1
ATOM 1275 C C . ASP A 1 164 ? -3.206 -15.326 -0.831 1.00 55.00 164 ASP A C 1
ATOM 1277 O O . ASP A 1 164 ? -2.088 -14.800 -1.105 1.00 55.00 164 ASP A O 1
#

Radius of gyration: 14.87 Å; chains: 1; bounding box: 35×33×38 Å

Sequence (164 aa):
MATTERASVLSQALQLLDSVYKHTAYEDKCDAQQTFMQLRIELQRTAASAEGQKLIQKFDMLAKTVSTEGTFNDMVKIIWRVAKGMGGSIHHKFSLLVIGVSIVCVSLTNSRPVEDISSWTDRFVKWLGKQLTTGGKGAVGEGEGSVGDRMQRFFTNPYLHDFD

Organism: Ridgeia piscesae (NCBI:txid27915)

pLDDT: mean 85.53, std 12.68, range [44.25, 96.56]